Protein AF-A0A661II50-F1 (afdb_monomer_lite)

Secondary structure (DSSP, 8-state):
-HHHHHHHHHHHHHHHHHHHHHHHHTTT-HHHHHHHHHHHHHHHHHIIIIIHHHHHHHHTTSS--

pLDDT: mean 87.32, std 15.04, range [40.91, 98.31]

Foldseek 3Di:
DLV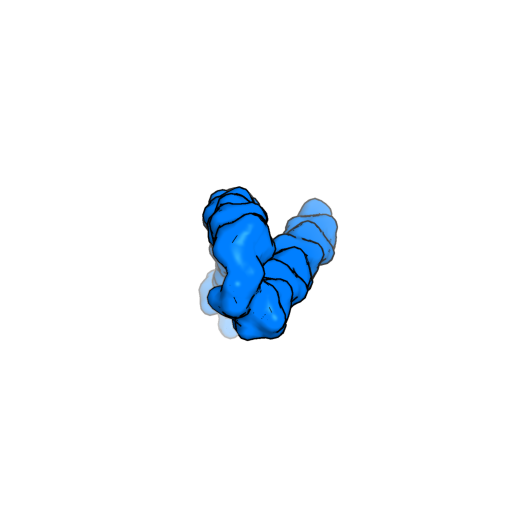VLVVVLVVLVVQLVVLVVQCVVCVVPPVSVVVSVVSNVVSVVVCVVRVVVSVVVVVVVPPDD

Radius of gyration: 15.31 Å; chains: 1; bounding box: 29×33×41 Å

Structure (mmCIF, N/CA/C/O backbone):
data_AF-A0A661II50-F1
#
_entry.id   AF-A0A661II50-F1
#
loop_
_atom_site.group_PDB
_atom_site.id
_atom_site.type_symbol
_atom_site.label_atom_id
_atom_site.label_alt_id
_atom_site.label_comp_id
_atom_site.label_asym_id
_atom_site.label_entity_id
_atom_site.label_seq_id
_atom_site.pdbx_PDB_ins_code
_atom_site.Cartn_x
_atom_site.Cartn_y
_atom_site.Cartn_z
_atom_site.occupancy
_atom_site.B_iso_or_equiv
_atom_site.auth_seq_id
_atom_site.auth_comp_id
_atom_site.auth_asym_id
_atom_site.auth_atom_id
_atom_site.pdbx_PDB_model_num
ATOM 1 N N . MET A 1 1 ? 18.999 -0.426 -14.587 1.00 70.94 1 MET A N 1
ATOM 2 C CA . MET A 1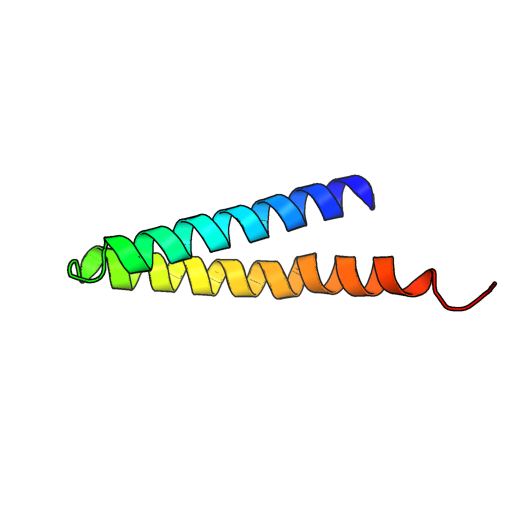 1 ? 17.609 0.074 -14.443 1.00 70.94 1 MET A CA 1
ATOM 3 C C . MET A 1 1 ? 16.767 -0.877 -13.603 1.00 70.94 1 MET A C 1
ATOM 5 O O . MET A 1 1 ? 16.158 -0.418 -12.650 1.00 70.94 1 MET A O 1
ATOM 9 N N . GLU A 1 2 ? 16.819 -2.180 -13.887 1.00 74.00 2 GLU A N 1
AT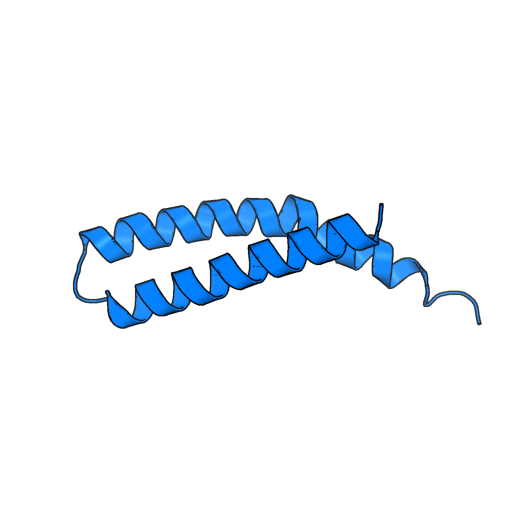OM 10 C CA . GLU A 1 2 ? 16.082 -3.228 -13.161 1.00 74.00 2 GLU A CA 1
ATOM 11 C C . GLU A 1 2 ? 16.344 -3.265 -11.637 1.00 74.00 2 GLU A C 1
ATOM 13 O O . GLU A 1 2 ? 15.399 -3.386 -10.868 1.00 74.00 2 GLU A O 1
ATOM 18 N N . GLY A 1 3 ? 17.594 -3.084 -11.183 1.00 80.62 3 GLY A N 1
ATOM 19 C CA . GLY A 1 3 ? 17.921 -3.045 -9.744 1.00 80.62 3 GLY A CA 1
ATOM 20 C C . GLY A 1 3 ? 17.215 -1.915 -8.985 1.00 80.62 3 GLY A C 1
ATOM 21 O O . GLY A 1 3 ? 16.562 -2.163 -7.979 1.00 80.62 3 GLY A O 1
ATOM 22 N N . ARG A 1 4 ? 17.229 -0.695 -9.543 1.00 87.62 4 ARG A N 1
ATOM 23 C CA . ARG A 1 4 ? 16.527 0.466 -8.965 1.00 87.62 4 ARG A CA 1
ATOM 24 C C . ARG A 1 4 ? 15.012 0.258 -8.894 1.00 87.62 4 ARG A C 1
ATOM 26 O O . ARG A 1 4 ? 14.380 0.688 -7.942 1.00 87.62 4 ARG A O 1
ATOM 33 N N . LEU A 1 5 ? 14.424 -0.404 -9.893 1.00 88.50 5 LEU A N 1
ATOM 34 C CA . LEU A 1 5 ? 12.993 -0.727 -9.893 1.00 88.50 5 LEU A CA 1
ATOM 35 C C . LEU A 1 5 ? 12.630 -1.715 -8.774 1.00 88.50 5 LEU A C 1
ATOM 37 O O . LEU A 1 5 ? 11.613 -1.530 -8.111 1.00 88.50 5 LEU A O 1
ATOM 41 N N . LYS A 1 6 ? 13.477 -2.722 -8.523 1.00 89.19 6 LYS A N 1
ATOM 42 C CA . LYS A 1 6 ? 13.288 -3.675 -7.417 1.00 89.19 6 LYS A CA 1
ATOM 43 C C . LYS A 1 6 ? 13.381 -2.991 -6.052 1.00 89.19 6 LYS A C 1
ATOM 45 O O . LYS A 1 6 ? 12.500 -3.199 -5.226 1.00 89.19 6 LYS A O 1
ATOM 50 N N . GLU A 1 7 ? 14.372 -2.124 -5.854 1.00 93.50 7 GLU A N 1
ATOM 51 C CA . GLU A 1 7 ? 14.523 -1.340 -4.617 1.00 93.50 7 GLU A CA 1
ATOM 52 C C . GLU A 1 7 ? 13.295 -0.452 -4.348 1.00 93.50 7 GLU A C 1
ATOM 54 O O . GLU A 1 7 ? 12.780 -0.409 -3.229 1.00 93.50 7 GLU A O 1
ATOM 59 N N . ILE A 1 8 ? 12.764 0.212 -5.382 1.00 94.56 8 ILE A N 1
ATOM 60 C CA . ILE A 1 8 ? 11.545 1.026 -5.259 1.00 94.56 8 ILE A CA 1
ATOM 61 C C . ILE A 1 8 ? 10.334 0.145 -4.914 1.00 94.56 8 ILE A C 1
ATOM 63 O O . ILE A 1 8 ? 9.568 0.490 -4.013 1.00 94.56 8 ILE A O 1
ATOM 67 N N . ALA A 1 9 ? 10.170 -1.005 -5.577 1.00 93.31 9 ALA A N 1
ATOM 68 C CA . ALA A 1 9 ? 9.083 -1.941 -5.289 1.00 93.31 9 ALA A CA 1
ATOM 69 C C . ALA A 1 9 ? 9.135 -2.471 -3.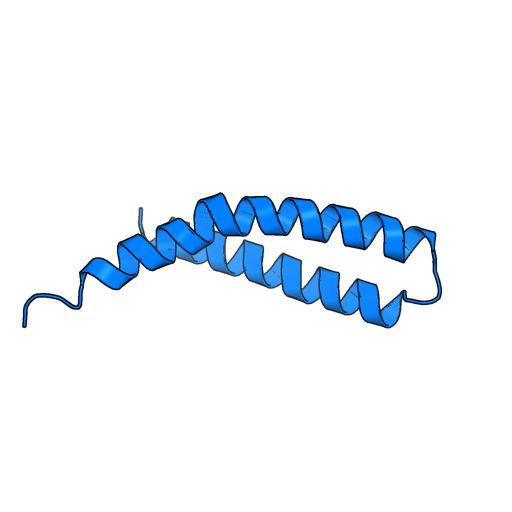841 1.00 93.31 9 ALA A C 1
ATOM 71 O O . ALA A 1 9 ? 8.106 -2.573 -3.169 1.00 93.31 9 ALA A O 1
ATOM 72 N N . GLU A 1 10 ? 10.327 -2.765 -3.317 1.00 95.44 10 GLU A N 1
ATOM 73 C CA . GLU A 1 10 ? 10.522 -3.148 -1.913 1.00 95.44 10 GLU A CA 1
ATOM 74 C C . GLU A 1 10 ? 10.172 -2.017 -0.939 1.00 95.44 10 GLU A C 1
ATOM 76 O O . GLU A 1 10 ? 9.538 -2.264 0.097 1.00 95.44 10 GLU A O 1
ATOM 81 N N . GLY A 1 11 ? 10.518 -0.776 -1.292 1.00 97.31 11 GLY A N 1
ATOM 82 C CA . GLY A 1 11 ? 10.106 0.423 -0.567 1.00 97.31 11 GLY A CA 1
ATOM 83 C C . GLY A 1 11 ? 8.582 0.552 -0.488 1.00 97.31 11 GLY A C 1
ATOM 84 O O . GLY A 1 11 ? 8.030 0.647 0.609 1.00 97.31 11 GLY A O 1
ATOM 85 N N . ILE A 1 12 ? 7.888 0.460 -1.627 1.00 97.31 12 ILE A N 1
ATOM 86 C CA . ILE A 1 12 ? 6.417 0.538 -1.711 1.00 97.31 12 ILE A CA 1
ATOM 87 C C . ILE A 1 12 ? 5.763 -0.546 -0.840 1.00 97.31 12 ILE A C 1
ATOM 89 O O . ILE A 1 12 ? 4.898 -0.246 -0.011 1.00 97.31 12 ILE A O 1
ATOM 93 N N . ARG A 1 13 ? 6.226 -1.799 -0.949 1.00 96.00 13 ARG A N 1
ATOM 94 C CA . ARG A 1 13 ? 5.732 -2.921 -0.129 1.00 96.00 13 ARG A CA 1
ATOM 95 C C . ARG A 1 13 ? 5.979 -2.705 1.367 1.00 96.00 13 ARG A C 1
ATOM 97 O O . ARG A 1 13 ? 5.170 -3.126 2.192 1.00 96.00 13 ARG A O 1
ATOM 104 N N . SER A 1 14 ? 7.079 -2.054 1.739 1.00 98.00 14 SER A N 1
ATOM 105 C CA . SER A 1 14 ? 7.373 -1.739 3.142 1.00 98.00 14 SER A CA 1
ATOM 106 C C . SER A 1 14 ? 6.440 -0.665 3.699 1.00 98.00 14 SER A C 1
ATOM 108 O O . SER A 1 14 ? 5.935 -0.830 4.809 1.00 98.00 14 SER A O 1
ATOM 110 N N . ILE A 1 15 ? 6.135 0.379 2.919 1.00 98.06 15 ILE A N 1
ATOM 111 C CA . ILE A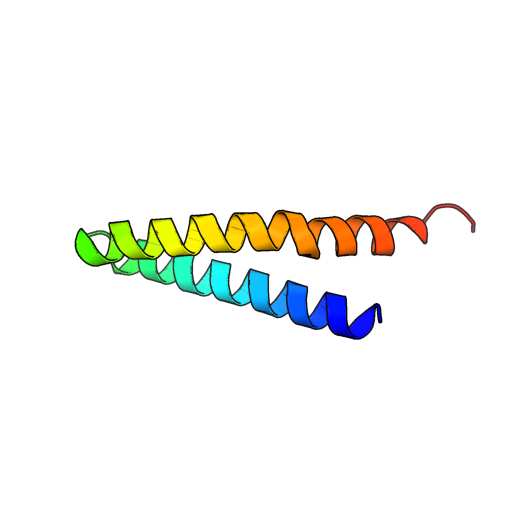 1 15 ? 5.151 1.404 3.304 1.00 98.06 15 ILE A CA 1
ATOM 112 C C . ILE A 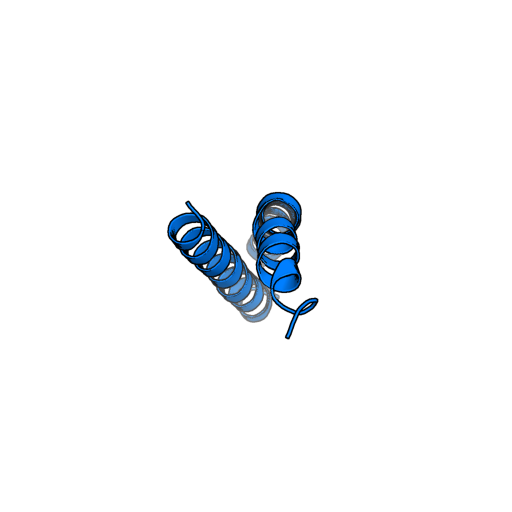1 15 ? 3.780 0.760 3.523 1.00 98.06 15 ILE A C 1
ATOM 114 O O . ILE A 1 15 ? 3.132 1.043 4.530 1.00 98.06 15 ILE A O 1
ATOM 118 N N . LYS A 1 16 ? 3.363 -0.147 2.630 1.00 98.19 16 LYS A N 1
ATOM 119 C CA . LYS A 1 16 ? 2.106 -0.895 2.765 1.00 98.19 16 LYS A CA 1
ATOM 120 C C . LYS A 1 16 ? 2.013 -1.635 4.094 1.00 98.19 16 LYS A C 1
ATOM 122 O O . LYS A 1 16 ? 1.081 -1.388 4.851 1.00 98.19 16 LYS A O 1
ATOM 127 N N . ARG A 1 17 ? 3.009 -2.473 4.407 1.00 98.31 17 ARG A N 1
ATOM 128 C CA . ARG A 1 17 ? 3.039 -3.259 5.653 1.00 98.31 17 ARG A CA 1
ATOM 129 C C . ARG A 1 17 ? 2.974 -2.374 6.897 1.00 98.31 17 ARG A C 1
ATOM 131 O O . ARG A 1 17 ? 2.258 -2.684 7.844 1.00 98.31 17 ARG A O 1
ATOM 138 N N . LEU A 1 18 ? 3.710 -1.261 6.898 1.00 98.25 18 LEU A N 1
ATOM 139 C CA . LEU A 1 18 ? 3.685 -0.308 8.009 1.00 98.25 18 LEU A CA 1
ATOM 140 C C . LEU A 1 18 ? 2.318 0.376 8.140 1.00 98.25 18 LEU A C 1
ATOM 142 O O . LEU A 1 18 ? 1.809 0.511 9.250 1.00 98.25 18 LEU A O 1
ATOM 146 N N . ALA A 1 19 ? 1.707 0.778 7.023 1.00 98.12 19 ALA A N 1
ATOM 147 C CA . ALA A 1 19 ? 0.382 1.383 7.011 1.00 98.12 19 ALA A CA 1
ATOM 148 C C . ALA A 1 19 ? -0.703 0.390 7.466 1.00 98.12 19 ALA A C 1
ATOM 150 O O . ALA A 1 19 ? -1.535 0.745 8.293 1.00 98.12 19 ALA A O 1
ATOM 151 N N . GLU A 1 20 ? -0.670 -0.862 7.010 1.00 97.94 20 GLU A N 1
ATOM 152 C CA . GLU A 1 20 ? -1.569 -1.928 7.478 1.00 97.94 20 GLU A CA 1
ATOM 153 C C . GLU A 1 20 ? -1.430 -2.147 8.994 1.00 97.94 20 GLU A C 1
ATOM 155 O O . GLU A 1 20 ? -2.431 -2.136 9.711 1.00 97.94 20 GLU A O 1
ATOM 160 N N . GLY A 1 21 ? -0.196 -2.210 9.507 1.00 97.81 21 GLY A N 1
ATOM 161 C CA . GLY A 1 21 ? 0.057 -2.318 10.947 1.00 97.81 21 GLY A CA 1
ATOM 162 C C . GLY A 1 21 ? -0.421 -1.102 11.755 1.00 97.81 21 GLY A C 1
ATOM 163 O O . GLY A 1 21 ? -0.878 -1.251 12.889 1.00 97.81 21 GLY A O 1
ATOM 164 N N . LEU A 1 22 ? -0.359 0.110 11.191 1.00 97.12 22 LEU A N 1
ATOM 165 C CA . LEU A 1 22 ? -0.945 1.308 11.808 1.00 97.12 22 LEU A CA 1
ATOM 166 C C . LEU A 1 22 ? -2.476 1.269 11.802 1.00 97.12 22 LEU A C 1
ATOM 168 O O . LEU A 1 22 ? -3.093 1.743 12.755 1.00 97.12 22 LEU A O 1
ATOM 172 N N . LEU A 1 23 ? -3.093 0.718 10.753 1.00 96.50 23 LEU A N 1
ATOM 173 C CA . LEU A 1 23 ? -4.547 0.588 10.667 1.00 96.50 23 LEU A CA 1
ATOM 174 C C . LEU A 1 23 ? -5.085 -0.360 11.741 1.00 96.50 23 LEU A C 1
ATOM 176 O O . LEU A 1 23 ? -6.111 -0.069 12.351 1.00 96.50 23 LEU A O 1
ATOM 180 N N . GLU A 1 24 ? -4.379 -1.466 11.966 1.00 96.06 24 GLU A N 1
ATOM 181 C CA . GLU A 1 24 ? -4.705 -2.462 12.984 1.00 96.06 24 GLU A CA 1
ATOM 182 C C . GLU A 1 24 ? -4.588 -1.870 14.398 1.00 96.06 24 GLU A C 1
ATOM 184 O O . GLU A 1 24 ? -5.559 -1.867 15.159 1.00 96.06 24 GLU A O 1
ATOM 189 N N . LYS A 1 25 ? -3.429 -1.278 14.722 1.00 95.50 25 LYS A N 1
ATOM 190 C CA . LYS A 1 25 ? -3.148 -0.692 16.046 1.00 95.50 25 LYS A CA 1
ATOM 191 C C . LYS A 1 25 ? -3.970 0.562 16.346 1.00 95.50 25 LYS A C 1
ATOM 193 O O . LYS A 1 25 ? -4.262 0.842 17.501 1.00 95.50 25 LYS A O 1
ATOM 198 N N . GLY A 1 26 ? -4.313 1.336 15.318 1.00 92.56 26 GLY A N 1
ATOM 199 C CA . GLY A 1 26 ? -5.065 2.588 15.423 1.00 92.56 26 GLY A CA 1
ATOM 200 C C . GLY A 1 26 ? -6.562 2.443 15.153 1.00 92.56 26 GLY A C 1
ATOM 201 O O . GLY A 1 26 ? -7.212 3.441 14.837 1.00 92.56 26 GLY A O 1
ATOM 202 N N . SER A 1 27 ? -7.113 1.228 15.219 1.00 83.88 27 SER A N 1
ATOM 203 C CA . SER A 1 27 ? -8.488 0.920 14.799 1.00 83.88 27 SER A CA 1
ATOM 204 C C . SER A 1 27 ? -9.583 1.644 15.600 1.00 83.88 27 SER A C 1
ATOM 206 O O . SER A 1 27 ? -10.675 1.869 15.076 1.00 83.88 27 SER A O 1
ATOM 208 N N . GLU A 1 28 ? -9.290 2.097 16.817 1.00 93.75 28 GLU A N 1
ATOM 209 C CA . GLU A 1 28 ? -10.213 2.896 17.639 1.00 93.75 28 GLU A CA 1
ATOM 210 C C . GLU A 1 28 ? -10.095 4.410 17.380 1.00 93.75 28 GLU A C 1
ATOM 212 O O . GLU A 1 28 ? -10.951 5.199 17.777 1.00 93.75 28 GLU A O 1
ATOM 217 N N . MET A 1 29 ? -9.051 4.842 16.665 1.00 97.19 29 MET A N 1
ATOM 218 C CA . MET A 1 29 ? -8.790 6.247 16.370 1.00 97.19 29 MET A CA 1
ATOM 219 C C . MET A 1 29 ? -9.263 6.581 14.953 1.00 97.19 29 MET A C 1
ATOM 221 O O . MET A 1 29 ? -8.547 6.404 13.967 1.00 97.19 29 MET A O 1
ATOM 225 N N . GLU A 1 30 ? -10.465 7.143 14.835 1.00 96.19 30 GLU A N 1
ATOM 226 C CA . GLU A 1 30 ? -11.080 7.477 13.541 1.00 96.19 30 GLU A CA 1
ATOM 227 C C . GLU A 1 30 ? -10.197 8.358 12.636 1.00 96.19 30 GLU A C 1
ATOM 229 O O . GLU A 1 30 ? -10.158 8.180 11.414 1.00 96.19 30 GLU A O 1
ATOM 234 N N . ALA A 1 31 ? -9.438 9.290 13.221 1.00 96.56 31 ALA A N 1
ATOM 235 C CA . ALA A 1 31 ? -8.475 10.102 12.481 1.00 96.56 31 ALA A CA 1
ATOM 236 C C . ALA A 1 31 ? -7.331 9.258 11.893 1.00 96.56 31 ALA A C 1
ATOM 238 O O . ALA A 1 31 ? -6.948 9.471 10.741 1.00 96.56 31 ALA A O 1
ATOM 239 N N . VAL A 1 32 ? -6.821 8.279 12.644 1.00 96.12 32 VAL A N 1
ATOM 240 C CA . VAL A 1 32 ? -5.781 7.355 12.172 1.00 96.12 32 VAL A CA 1
ATOM 241 C C . VAL A 1 32 ? -6.346 6.490 11.053 1.00 96.12 32 VAL A C 1
ATOM 243 O O . VAL A 1 32 ? -5.800 6.508 9.954 1.00 96.12 32 VAL A O 1
ATOM 246 N N . LYS A 1 33 ? -7.506 5.852 11.254 1.00 97.06 33 LYS A N 1
ATOM 247 C CA . LYS A 1 33 ? -8.177 5.044 10.219 1.00 97.06 33 LYS A CA 1
ATOM 248 C C . LYS A 1 33 ? -8.351 5.785 8.900 1.00 97.06 33 LYS A C 1
ATOM 250 O O . LYS A 1 33 ? -7.988 5.258 7.849 1.00 97.06 33 LYS A O 1
ATOM 255 N N . ARG A 1 34 ? -8.904 7.004 8.928 1.00 97.19 34 ARG A N 1
ATOM 256 C CA . ARG A 1 34 ? -9.130 7.788 7.702 1.00 97.19 34 ARG A CA 1
ATOM 257 C C . ARG A 1 34 ? -7.827 8.124 6.985 1.00 97.19 34 ARG A C 1
ATOM 259 O O . ARG A 1 34 ? -7.771 8.016 5.765 1.00 97.19 34 ARG A O 1
ATOM 266 N N . ASN A 1 35 ? -6.795 8.532 7.717 1.00 97.50 35 ASN A N 1
ATOM 267 C CA . ASN A 1 35 ? -5.521 8.911 7.107 1.00 97.50 35 ASN A CA 1
ATOM 268 C C . ASN A 1 35 ? -4.746 7.698 6.591 1.00 97.50 35 ASN A C 1
ATOM 270 O O . ASN A 1 35 ? -4.267 7.723 5.462 1.00 97.50 35 ASN A O 1
ATOM 274 N N . VAL A 1 36 ? -4.707 6.608 7.353 1.00 97.88 36 VAL A N 1
ATOM 275 C CA . VAL A 1 36 ? -4.050 5.367 6.937 1.00 97.88 36 VAL A CA 1
ATOM 276 C C . VAL A 1 36 ? -4.734 4.761 5.708 1.00 97.88 36 VAL A C 1
ATOM 278 O O . VAL A 1 36 ? -4.049 4.350 4.778 1.00 97.88 36 VAL A O 1
ATOM 281 N N . LYS A 1 37 ? -6.073 4.799 5.614 1.00 97.06 37 LYS A N 1
ATOM 282 C CA . LYS A 1 37 ? -6.791 4.383 4.393 1.00 97.06 37 LYS A CA 1
ATOM 283 C C . LYS A 1 37 ? -6.400 5.203 3.157 1.00 97.06 37 LYS A C 1
ATOM 285 O O . LYS A 1 37 ? -6.279 4.633 2.078 1.00 97.06 37 LYS A O 1
ATOM 290 N N . ARG A 1 38 ? -6.180 6.517 3.298 1.00 97.88 38 ARG A N 1
ATOM 291 C CA . ARG A 1 38 ? -5.693 7.362 2.189 1.00 97.88 38 ARG A CA 1
ATOM 292 C C . ARG A 1 38 ? -4.278 6.981 1.774 1.00 97.88 38 ARG A C 1
ATOM 294 O O . ARG A 1 38 ? -4.027 6.844 0.585 1.00 97.88 38 ARG A O 1
ATOM 301 N N . VAL A 1 39 ? -3.388 6.751 2.741 1.00 97.88 39 VAL A N 1
ATOM 302 C CA . VAL A 1 39 ? -2.028 6.263 2.466 1.00 97.88 39 VAL A CA 1
ATOM 303 C C . VAL A 1 39 ? -2.081 4.943 1.698 1.00 97.88 39 VAL A C 1
ATOM 305 O O . VAL A 1 39 ? -1.439 4.827 0.662 1.00 97.88 39 VAL A O 1
ATOM 308 N N . LEU A 1 40 ? -2.894 3.981 2.145 1.00 98.12 40 LEU A N 1
ATOM 309 C CA . LEU A 1 40 ? -3.054 2.690 1.467 1.00 98.12 40 LEU A CA 1
ATOM 310 C C . LEU A 1 40 ? -3.599 2.833 0.039 1.00 98.12 40 LEU A C 1
ATOM 312 O O . LEU A 1 40 ? -3.146 2.117 -0.850 1.00 98.12 40 LEU A O 1
ATOM 316 N N . ALA A 1 41 ? -4.515 3.775 -0.207 1.00 97.81 41 ALA A N 1
ATOM 317 C CA . ALA A 1 41 ? -5.004 4.059 -1.556 1.00 97.81 41 ALA A CA 1
ATOM 318 C C . ALA A 1 41 ? -3.887 4.586 -2.474 1.00 97.81 41 ALA A C 1
ATOM 320 O O . ALA A 1 41 ? -3.730 4.093 -3.589 1.00 97.81 41 ALA A O 1
ATOM 321 N N . THR A 1 42 ? -3.064 5.525 -1.998 1.00 97.62 42 THR A N 1
ATOM 322 C CA . THR A 1 42 ? -1.907 6.027 -2.758 1.00 97.62 42 THR A CA 1
ATOM 323 C C . THR A 1 42 ? -0.858 4.938 -2.981 1.00 97.62 42 THR A C 1
ATOM 325 O O . THR A 1 42 ? -0.335 4.799 -4.082 1.00 97.62 42 THR A O 1
ATOM 328 N N . VAL A 1 43 ? -0.576 4.121 -1.963 1.00 97.75 43 VAL A N 1
ATOM 329 C CA . VAL A 1 43 ? 0.343 2.979 -2.071 1.00 97.75 43 VAL A CA 1
ATOM 330 C C . VAL A 1 43 ? -0.150 1.979 -3.114 1.00 97.75 43 VAL A C 1
ATOM 332 O O . VAL A 1 43 ? 0.657 1.480 -3.890 1.00 97.75 43 VAL A O 1
ATOM 335 N N . ARG A 1 44 ? -1.463 1.727 -3.197 1.00 95.56 44 ARG A N 1
ATOM 336 C CA . ARG A 1 44 ? -2.032 0.834 -4.213 1.00 95.56 44 ARG A CA 1
ATOM 337 C C . ARG A 1 44 ? -1.788 1.339 -5.635 1.00 95.56 44 ARG A C 1
ATOM 339 O O . ARG A 1 44 ? -1.515 0.524 -6.508 1.00 95.56 44 ARG A O 1
ATOM 346 N N . ILE A 1 45 ? -1.861 2.651 -5.866 1.00 95.94 45 ILE A N 1
ATOM 347 C CA . ILE A 1 45 ? -1.533 3.247 -7.171 1.00 95.94 45 ILE A CA 1
ATOM 348 C C . ILE A 1 45 ? -0.059 2.987 -7.503 1.00 95.94 45 ILE A C 1
ATOM 350 O O . ILE A 1 45 ? 0.241 2.471 -8.574 1.00 95.94 45 ILE A O 1
ATOM 354 N N . LEU A 1 46 ? 0.846 3.232 -6.550 1.00 95.00 46 LEU A N 1
ATOM 355 C CA . LEU A 1 46 ? 2.277 2.970 -6.736 1.00 95.00 46 LEU A CA 1
ATOM 356 C C . LEU A 1 46 ? 2.584 1.483 -6.984 1.00 95.00 46 LEU A C 1
ATOM 358 O O . LEU A 1 46 ? 3.478 1.165 -7.765 1.00 95.00 46 LEU A O 1
ATOM 362 N N . GLU A 1 47 ? 1.851 0.562 -6.348 1.00 93.94 47 GLU A N 1
ATOM 363 C CA . GLU A 1 47 ? 1.972 -0.874 -6.631 1.00 93.94 47 GLU A CA 1
ATOM 364 C C . GLU A 1 47 ? 1.633 -1.182 -8.097 1.00 93.94 47 GLU A C 1
ATOM 366 O O . GLU A 1 47 ? 2.419 -1.853 -8.761 1.00 93.94 47 GLU A O 1
ATOM 371 N N . LEU A 1 48 ? 0.522 -0.650 -8.617 1.00 90.44 48 LEU A N 1
ATOM 372 C CA . LEU A 1 48 ? 0.116 -0.860 -10.013 1.00 90.44 48 LEU A CA 1
ATOM 373 C C . LEU A 1 48 ? 1.124 -0.265 -11.010 1.00 90.44 48 LEU A C 1
ATOM 375 O O . LEU A 1 48 ? 1.371 -0.831 -12.069 1.00 90.44 48 LEU A O 1
ATOM 379 N N . GLU A 1 49 ? 1.722 0.881 -10.682 1.00 90.00 49 GLU A N 1
ATOM 380 C CA . GLU A 1 49 ? 2.660 1.572 -11.575 1.00 90.00 49 GLU A CA 1
ATOM 381 C C . GLU A 1 49 ? 4.072 0.970 -11.564 1.00 90.00 49 GLU A C 1
ATOM 383 O O . GLU A 1 49 ? 4.788 1.062 -12.561 1.00 90.00 49 GLU A O 1
ATOM 388 N N . VAL A 1 50 ? 4.498 0.373 -10.445 1.00 88.31 50 VAL A N 1
ATOM 389 C CA . VAL A 1 50 ? 5.889 -0.073 -10.257 1.00 88.31 50 VAL A CA 1
ATOM 390 C C . VAL A 1 50 ? 5.995 -1.574 -10.024 1.00 88.31 50 VAL A C 1
ATOM 392 O O . VAL A 1 50 ? 6.792 -2.236 -10.689 1.00 88.31 50 VAL A O 1
ATOM 395 N N . CYS A 1 51 ? 5.230 -2.129 -9.081 1.00 80.31 51 CYS A N 1
ATOM 396 C CA . CYS A 1 51 ? 5.334 -3.546 -8.730 1.00 80.31 51 CYS A CA 1
ATOM 397 C C . CYS A 1 51 ? 4.862 -4.432 -9.886 1.00 80.31 51 CYS A C 1
ATOM 399 O O . CYS A 1 51 ? 5.574 -5.371 -10.238 1.00 80.31 51 CYS A O 1
ATOM 401 N N . ASP A 1 52 ? 3.743 -4.089 -10.527 1.00 78.19 52 ASP A N 1
ATOM 402 C CA . ASP A 1 52 ? 3.220 -4.850 -11.669 1.00 78.19 52 ASP A CA 1
ATOM 403 C C . ASP A 1 52 ? 4.206 -4.810 -12.853 1.00 78.19 52 ASP A C 1
ATOM 405 O O . ASP A 1 52 ? 4.458 -5.821 -13.509 1.00 78.19 52 ASP A O 1
ATOM 409 N N . VAL A 1 53 ? 4.863 -3.666 -13.078 1.00 80.38 53 VAL A N 1
ATOM 410 C CA . VAL A 1 53 ? 5.910 -3.523 -14.104 1.00 80.38 53 VAL A CA 1
ATOM 411 C C . VAL A 1 53 ? 7.127 -4.398 -13.787 1.00 80.38 53 VAL A C 1
ATOM 413 O O . VAL A 1 53 ? 7.671 -5.046 -14.680 1.00 80.38 53 VAL A O 1
ATOM 416 N N . VAL A 1 54 ? 7.556 -4.462 -12.522 1.00 77.19 54 VAL A N 1
ATOM 417 C CA . VAL A 1 54 ? 8.653 -5.345 -12.085 1.00 77.19 54 VAL A CA 1
ATOM 418 C C . VAL A 1 54 ? 8.301 -6.818 -12.289 1.00 77.19 54 VAL A C 1
ATOM 420 O O . VAL A 1 54 ? 9.167 -7.592 -12.698 1.00 77.19 54 VAL A O 1
ATOM 423 N N . GLU A 1 55 ? 7.057 -7.212 -12.025 1.00 77.50 55 GLU A N 1
ATOM 424 C CA . GLU A 1 55 ? 6.594 -8.593 -12.196 1.00 77.50 55 GLU A CA 1
ATOM 425 C C . GLU A 1 55 ? 6.557 -9.003 -13.671 1.00 77.50 55 GLU A C 1
ATOM 427 O O . GLU A 1 55 ? 7.076 -10.065 -14.018 1.00 77.50 55 GLU A O 1
ATOM 432 N N . VAL A 1 56 ? 6.062 -8.129 -14.552 1.00 78.31 56 VAL A N 1
ATOM 433 C CA . VAL A 1 56 ? 6.088 -8.351 -16.006 1.00 78.31 56 VAL A CA 1
ATOM 434 C C . VAL A 1 56 ? 7.527 -8.459 -16.521 1.00 78.31 56 VAL A C 1
ATOM 436 O O . VAL A 1 56 ? 7.867 -9.415 -17.215 1.00 78.31 56 VAL A O 1
ATOM 439 N N . LEU A 1 57 ? 8.408 -7.530 -16.137 1.00 75.75 57 LEU A N 1
ATOM 440 C CA . LEU A 1 57 ? 9.808 -7.530 -16.582 1.00 75.75 57 LEU A CA 1
ATOM 441 C C . LEU A 1 57 ? 10.624 -8.705 -16.010 1.00 75.75 57 LEU A C 1
ATOM 443 O O . LEU A 1 57 ? 11.567 -9.169 -16.650 1.00 75.75 57 LEU A O 1
ATOM 447 N N . GLY A 1 58 ? 10.280 -9.191 -14.814 1.00 65.75 58 GLY A N 1
ATOM 448 C CA . GLY A 1 58 ? 10.905 -10.359 -14.188 1.00 65.75 58 GLY A CA 1
ATOM 449 C C . GLY A 1 58 ? 10.376 -11.702 -14.706 1.00 65.75 58 GLY A C 1
ATOM 450 O O . GLY A 1 58 ? 11.096 -12.701 -14.646 1.00 65.75 58 GLY A O 1
ATOM 451 N N . GLY A 1 59 ? 9.145 -11.730 -15.228 1.00 57.06 59 GLY A N 1
ATOM 452 C CA . GLY A 1 59 ? 8.488 -12.909 -15.797 1.00 57.06 59 GLY A CA 1
ATOM 453 C C . GLY A 1 59 ? 9.008 -13.314 -17.179 1.00 57.06 59 GLY A C 1
ATOM 454 O O . GLY A 1 59 ? 9.085 -14.506 -17.468 1.00 57.06 59 GLY A O 1
ATOM 455 N N . SER A 1 60 ? 9.479 -12.361 -17.993 1.00 52.22 60 SER A N 1
ATOM 456 C CA . SER A 1 60 ? 9.970 -12.625 -19.360 1.00 52.22 60 SER A CA 1
ATOM 457 C C . SER A 1 60 ? 11.252 -13.471 -19.453 1.00 52.22 60 SER A C 1
ATOM 459 O O . SER A 1 60 ? 11.698 -13.778 -20.553 1.00 52.22 60 SER A O 1
ATOM 461 N N . LYS A 1 61 ? 11.872 -13.868 -18.331 1.00 53.06 61 LYS A N 1
ATOM 462 C CA . LYS A 1 61 ? 13.031 -14.786 -18.320 1.00 53.06 61 LYS A CA 1
ATOM 463 C C . LYS A 1 61 ? 12.664 -16.273 -18.206 1.00 53.06 61 LYS A C 1
ATOM 465 O O . LYS A 1 61 ? 13.572 -17.092 -18.108 1.00 53.06 61 LYS A O 1
ATOM 470 N N . ARG A 1 62 ? 11.377 -16.644 -18.198 1.00 52.84 62 ARG A N 1
ATOM 471 C CA . ARG A 1 62 ? 10.928 -18.050 -18.070 1.00 52.84 62 ARG A CA 1
ATOM 472 C C . ARG A 1 62 ? 10.325 -18.652 -19.342 1.00 52.84 62 ARG A C 1
ATOM 474 O O . ARG A 1 62 ? 9.621 -19.649 -19.260 1.00 52.84 62 ARG A O 1
ATOM 481 N N . GLU A 1 63 ? 10.631 -18.088 -20.503 1.00 52.78 63 GLU A N 1
ATOM 482 C CA . GLU A 1 63 ? 10.282 -18.670 -21.803 1.00 52.78 63 GLU A CA 1
ATOM 483 C C . GLU A 1 63 ? 11.507 -18.594 -22.720 1.00 52.78 63 GLU A C 1
ATOM 485 O O . GLU A 1 63 ? 11.614 -17.686 -23.535 1.00 52.78 63 GLU A O 1
ATOM 490 N N . ASN A 1 64 ? 12.495 -19.464 -22.470 1.00 45.91 64 ASN A N 1
ATOM 491 C CA . ASN A 1 64 ? 13.500 -19.998 -23.409 1.00 45.91 64 ASN A CA 1
ATOM 492 C C . ASN A 1 64 ? 14.636 -20.645 -22.597 1.00 45.91 64 ASN A C 1
ATOM 494 O O . ASN A 1 64 ? 15.550 -19.949 -22.147 1.00 45.91 64 ASN A O 1
ATOM 498 N N . GLY A 1 65 ? 14.574 -21.967 -22.415 1.00 40.91 65 GLY A N 1
ATOM 499 C CA . GLY A 1 65 ? 15.627 -22.765 -21.780 1.00 40.91 65 GLY A CA 1
ATOM 500 C C . GLY A 1 65 ? 15.087 -24.001 -21.092 1.00 40.91 65 GLY A C 1
ATOM 501 O O . GLY A 1 65 ? 14.776 -23.880 -19.889 1.00 40.91 65 GLY A O 1
#

Sequence (65 aa):
MEGRLKEIAEGIRSIKRLAEGLLEKGSEMEAVKRNVKRVLATVRILELEVCDVVEVLGGSKRENG